Protein AF-A0A1Y5GV50-F1 (afdb_monomer_lite)

Sequence (63 aa):
MDLDKIRLGMVCGTHKGSGTVTWVDGATQTVYLNDIMDNHAIEVGIEEIIDDPQIHNHEDSYY

Secondary structure (DSSP, 8-state):
--GGG--TT-EEEETTEEEEEEEEETTTTEEEEEETTT--EEEEEGGGEE--TT---TT----

pLDDT: mean 82.79, std 14.76, range [47.12, 95.12]

Structure (mmCIF, N/CA/C/O backbone):
data_AF-A0A1Y5GV50-F1
#
_entry.id   AF-A0A1Y5GV50-F1
#
loop_
_atom_site.group_PDB
_atom_site.id
_atom_site.type_symbol
_atom_site.label_atom_id
_atom_site.label_alt_id
_atom_site.label_comp_id
_atom_site.label_asym_id
_atom_site.label_entity_id
_atom_site.label_seq_id
_atom_site.pdbx_PDB_ins_code
_atom_site.Cartn_x
_atom_site.Cartn_y
_atom_site.Cartn_z
_atom_site.occupancy
_atom_site.B_iso_or_equiv
_atom_site.auth_seq_id
_atom_site.auth_comp_id
_atom_site.auth_asym_id
_atom_site.auth_atom_id
_atom_site.pdbx_PDB_model_num
ATOM 1 N N . MET A 1 1 ? -10.177 7.494 -2.203 1.00 75.00 1 MET A N 1
ATOM 2 C CA . MET A 1 1 ? -10.224 6.052 -2.513 1.00 75.00 1 MET A CA 1
ATOM 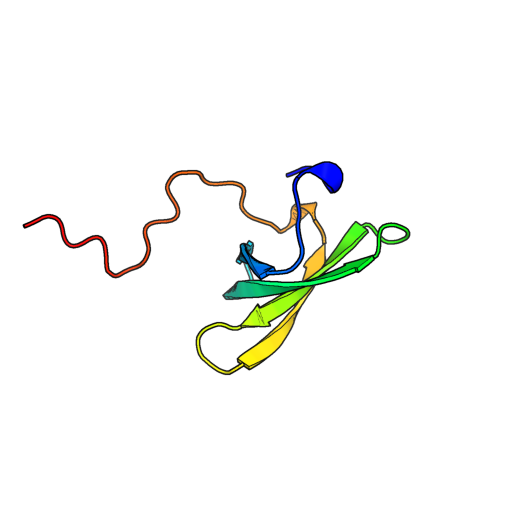3 C C . MET A 1 1 ? -10.801 5.292 -1.320 1.00 75.00 1 MET A C 1
ATOM 5 O O . MET A 1 1 ? -10.654 5.777 -0.206 1.00 75.00 1 MET A O 1
ATOM 9 N N . ASP A 1 2 ? -11.441 4.138 -1.529 1.00 82.06 2 ASP A N 1
ATOM 10 C CA . ASP A 1 2 ? -11.970 3.278 -0.455 1.00 82.06 2 ASP A CA 1
ATOM 11 C C . ASP A 1 2 ? -11.164 1.969 -0.349 1.00 82.06 2 ASP A C 1
ATOM 13 O O . ASP A 1 2 ? -10.641 1.479 -1.353 1.00 82.06 2 ASP A O 1
ATOM 17 N N . LEU A 1 3 ? -11.049 1.393 0.856 1.00 81.62 3 LEU A N 1
ATOM 18 C CA . LEU A 1 3 ? -10.161 0.244 1.124 1.00 81.62 3 LEU A CA 1
ATOM 19 C C . LEU A 1 3 ? -10.612 -1.025 0.388 1.00 81.62 3 LEU A C 1
ATOM 21 O O . LEU A 1 3 ? -9.785 -1.840 -0.007 1.00 81.62 3 LEU A O 1
ATOM 25 N N . ASP A 1 4 ? -11.916 -1.175 0.155 1.00 85.25 4 ASP A N 1
ATOM 26 C CA . ASP A 1 4 ? -12.516 -2.295 -0.580 1.00 85.25 4 ASP A CA 1
ATOM 27 C C . ASP A 1 4 ? -12.131 -2.319 -2.067 1.00 85.25 4 ASP A C 1
ATOM 29 O O . ASP A 1 4 ? -12.217 -3.364 -2.721 1.00 85.25 4 ASP A O 1
ATOM 33 N N . LYS A 1 5 ? -11.679 -1.181 -2.602 1.00 84.81 5 LYS A N 1
ATOM 34 C CA . LYS A 1 5 ? -11.222 -1.050 -3.990 1.00 84.81 5 LYS A CA 1
ATOM 35 C C . LYS A 1 5 ? -9.745 -1.394 -4.155 1.00 84.81 5 LYS A C 1
ATOM 37 O O . LYS A 1 5 ? -9.322 -1.686 -5.272 1.00 84.81 5 LYS A O 1
ATOM 42 N N . ILE A 1 6 ? -8.974 -1.395 -3.069 1.00 87.38 6 ILE A N 1
ATOM 43 C CA . ILE A 1 6 ? -7.537 -1.663 -3.103 1.00 87.38 6 ILE A CA 1
ATOM 44 C C . ILE A 1 6 ? -7.291 -3.166 -3.085 1.00 87.38 6 ILE A C 1
ATOM 46 O O . ILE A 1 6 ? -7.811 -3.905 -2.249 1.00 87.38 6 ILE A O 1
ATOM 50 N N . ARG A 1 7 ? -6.459 -3.629 -4.017 1.00 88.12 7 ARG A N 1
ATOM 51 C CA . ARG A 1 7 ? -6.058 -5.032 -4.122 1.00 88.12 7 ARG A CA 1
ATOM 52 C C . ARG A 1 7 ? -4.544 -5.147 -4.129 1.00 88.12 7 ARG A C 1
ATOM 54 O O . ARG A 1 7 ? -3.850 -4.291 -4.667 1.00 88.12 7 ARG A O 1
ATOM 61 N N . LEU A 1 8 ? -4.043 -6.242 -3.567 1.00 90.69 8 LEU A N 1
ATOM 62 C CA . LEU A 1 8 ? -2.634 -6.613 -3.681 1.00 90.69 8 LEU A CA 1
ATOM 63 C C . LEU A 1 8 ? -2.234 -6.695 -5.161 1.00 90.69 8 LEU A C 1
ATOM 65 O O . LEU A 1 8 ? -2.975 -7.252 -5.973 1.00 90.69 8 LEU A O 1
ATOM 69 N N . GLY A 1 9 ? -1.073 -6.138 -5.500 1.00 88.75 9 GLY A N 1
ATOM 70 C CA . GLY A 1 9 ? -0.575 -6.055 -6.873 1.00 88.75 9 GLY A CA 1
ATOM 71 C C . GLY A 1 9 ? -1.133 -4.888 -7.697 1.00 88.75 9 GLY A C 1
ATOM 72 O O . GLY A 1 9 ? -0.717 -4.715 -8.838 1.00 88.75 9 GLY A O 1
ATOM 73 N N . MET A 1 10 ? -2.048 -4.081 -7.152 1.00 90.06 10 MET A N 1
ATOM 74 C CA . MET A 1 10 ? -2.507 -2.852 -7.804 1.00 90.06 10 MET A CA 1
ATOM 75 C C . MET A 1 10 ? -1.401 -1.792 -7.789 1.00 90.06 10 MET A C 1
ATOM 77 O O . MET A 1 10 ? -0.711 -1.647 -6.783 1.00 90.06 10 MET A O 1
ATOM 81 N N . VAL A 1 11 ? -1.246 -1.039 -8.879 1.00 89.56 11 VAL A N 1
ATOM 82 C CA . VAL A 1 11 ? -0.388 0.153 -8.901 1.00 89.56 11 VAL A CA 1
ATOM 83 C C . VAL A 1 11 ? -1.218 1.356 -8.477 1.00 89.56 11 VAL A C 1
ATOM 85 O O . VAL A 1 11 ? -2.283 1.601 -9.043 1.00 89.56 11 VAL A O 1
ATOM 88 N N . CYS A 1 12 ? -0.724 2.099 -7.494 1.00 88.19 12 CYS A N 1
ATOM 89 C CA . CYS A 1 12 ? -1.360 3.310 -6.998 1.00 88.19 12 CYS A CA 1
ATOM 90 C C . CYS A 1 12 ? -0.360 4.467 -7.018 1.00 88.19 12 CYS A C 1
ATOM 92 O O . CYS A 1 12 ? 0.805 4.301 -6.646 1.00 88.19 12 CYS A O 1
ATOM 94 N N . GLY A 1 13 ? -0.833 5.648 -7.414 1.00 88.31 13 GLY A N 1
ATOM 95 C CA . GLY A 1 13 ? -0.105 6.896 -7.217 1.00 88.31 13 GLY A CA 1
ATOM 96 C C . GLY A 1 13 ? -0.360 7.453 -5.822 1.00 88.31 13 GLY A C 1
ATOM 97 O O . GLY A 1 13 ? -1.477 7.395 -5.310 1.00 88.31 13 GLY A O 1
ATOM 98 N N . THR A 1 14 ? 0.673 8.007 -5.203 1.00 88.62 14 THR A N 1
ATOM 99 C CA . THR A 1 14 ? 0.593 8.688 -3.908 1.00 88.62 14 THR A CA 1
ATOM 100 C C . THR A 1 14 ? 1.399 9.982 -3.975 1.00 88.62 14 THR A C 1
ATOM 102 O O . THR A 1 14 ? 2.220 10.167 -4.876 1.00 88.62 14 THR A O 1
ATOM 105 N N . HIS A 1 15 ? 1.239 10.866 -2.990 1.00 85.75 15 HIS A N 1
ATOM 106 C CA . HIS A 1 15 ? 2.081 12.065 -2.886 1.00 85.75 15 HIS A CA 1
ATOM 107 C C . HIS A 1 15 ? 3.574 11.765 -2.665 1.00 85.75 15 HIS A C 1
ATOM 109 O O . HIS A 1 15 ? 4.408 12.631 -2.927 1.00 85.75 15 HIS A O 1
ATOM 115 N N . LYS A 1 16 ? 3.917 10.561 -2.186 1.00 87.31 16 LYS A N 1
ATOM 116 C CA . LYS A 1 16 ? 5.302 10.138 -1.923 1.00 87.31 16 LYS A CA 1
ATOM 117 C C . LYS A 1 16 ? 5.953 9.432 -3.113 1.00 87.31 16 LYS A C 1
ATOM 119 O O . LYS A 1 16 ? 7.162 9.248 -3.101 1.00 87.31 16 LYS A O 1
ATOM 124 N N . GLY A 1 17 ? 5.170 9.050 -4.120 1.00 87.19 17 GLY A N 1
ATOM 125 C CA . GLY A 1 17 ? 5.621 8.225 -5.237 1.00 87.19 17 GLY A CA 1
ATOM 126 C C . GLY A 1 17 ? 4.516 7.302 -5.736 1.00 87.19 17 GLY A C 1
ATOM 127 O O . GLY A 1 17 ? 3.436 7.220 -5.145 1.00 87.19 17 GLY A O 1
ATOM 128 N N . SER A 1 18 ? 4.777 6.607 -6.838 1.00 89.50 18 SER A N 1
ATOM 129 C CA . SER A 1 18 ? 3.879 5.564 -7.339 1.00 89.50 18 SER A CA 1
ATOM 130 C C . SER A 1 18 ? 4.442 4.202 -6.967 1.00 89.50 18 SER A C 1
ATOM 132 O O . SER A 1 18 ? 5.653 4.000 -6.991 1.00 89.50 18 SER A O 1
ATOM 134 N N . GLY A 1 19 ? 3.574 3.263 -6.611 1.00 92.44 19 GLY A N 1
ATOM 135 C CA . GLY A 1 19 ? 4.019 1.973 -6.106 1.00 92.44 19 GLY A CA 1
ATOM 136 C C . GLY A 1 19 ? 3.015 0.859 -6.330 1.00 92.44 19 GLY A C 1
ATOM 137 O O . GLY A 1 19 ? 1.837 1.098 -6.588 1.00 92.44 19 GLY A O 1
ATOM 138 N N . THR A 1 20 ? 3.494 -0.376 -6.217 1.00 93.94 20 THR A N 1
ATOM 139 C CA . THR A 1 20 ? 2.652 -1.577 -6.256 1.00 93.94 20 THR A CA 1
ATOM 140 C C . THR A 1 20 ? 2.250 -1.968 -4.844 1.00 93.94 20 THR A C 1
ATOM 142 O O . THR A 1 20 ? 3.115 -2.146 -3.992 1.00 93.94 20 THR A O 1
ATOM 145 N N . VAL A 1 21 ? 0.956 -2.140 -4.589 1.00 93.56 21 VAL A N 1
ATOM 146 C CA . VAL A 1 21 ? 0.420 -2.516 -3.277 1.00 93.56 21 VAL A CA 1
ATOM 147 C C . VAL A 1 21 ? 0.908 -3.911 -2.881 1.00 93.56 21 VAL A C 1
ATOM 149 O O . VAL A 1 21 ? 0.610 -4.901 -3.553 1.00 93.56 21 VAL A O 1
ATOM 152 N N . THR A 1 22 ? 1.620 -3.998 -1.760 1.00 95.06 22 THR A N 1
ATOM 153 C CA . THR A 1 22 ? 2.158 -5.247 -1.196 1.00 95.06 22 THR A CA 1
ATOM 154 C C . THR A 1 22 ? 1.416 -5.692 0.057 1.00 95.06 22 THR A C 1
ATOM 156 O O . THR A 1 22 ? 1.373 -6.890 0.341 1.00 95.06 22 THR A O 1
ATOM 159 N N . TRP A 1 23 ? 0.805 -4.759 0.790 1.00 94.56 23 TRP A N 1
ATOM 160 C CA . TRP A 1 23 ? 0.012 -5.054 1.978 1.00 94.56 23 TRP A CA 1
ATOM 161 C C . TRP A 1 23 ? -1.019 -3.957 2.255 1.00 94.56 23 TRP A C 1
ATOM 163 O O . TRP A 1 23 ? -0.806 -2.791 1.928 1.00 94.56 23 TRP A O 1
ATOM 173 N N . VAL A 1 24 ? -2.132 -4.332 2.884 1.00 92.00 24 VAL A N 1
ATOM 174 C CA . VAL A 1 24 ? -3.182 -3.406 3.320 1.00 92.00 24 VAL A CA 1
ATOM 175 C C . VAL A 1 24 ? -3.541 -3.737 4.762 1.00 92.00 24 VAL A C 1
ATOM 177 O O . VAL A 1 24 ? -3.982 -4.850 5.053 1.00 92.00 24 VAL A O 1
ATOM 180 N N . ASP A 1 25 ? -3.365 -2.774 5.661 1.00 93.06 25 ASP A N 1
ATOM 181 C CA . ASP A 1 25 ? -3.823 -2.870 7.041 1.00 93.06 25 ASP A CA 1
ATOM 182 C C . ASP A 1 25 ? -5.182 -2.175 7.189 1.00 93.06 25 ASP A C 1
ATOM 184 O O . ASP A 1 25 ? -5.291 -0.949 7.226 1.00 93.06 25 ASP A O 1
ATOM 188 N N . GLY A 1 26 ? -6.240 -2.979 7.293 1.00 89.31 26 GLY A N 1
ATOM 189 C CA . GLY A 1 26 ? -7.599 -2.476 7.472 1.00 89.31 26 GLY A CA 1
ATOM 190 C C . GLY A 1 26 ? -7.888 -1.891 8.856 1.00 89.31 26 GLY A C 1
ATOM 191 O O . GLY A 1 26 ? -8.865 -1.159 8.989 1.00 89.31 26 GLY A O 1
ATOM 192 N N . ALA A 1 27 ? -7.072 -2.179 9.878 1.00 91.06 27 ALA A N 1
ATOM 193 C CA . ALA A 1 27 ? -7.275 -1.628 11.218 1.00 91.06 27 ALA A CA 1
ATOM 194 C C . ALA A 1 27 ? -6.818 -0.167 11.304 1.00 91.06 27 ALA A C 1
ATOM 196 O O . ALA A 1 27 ? -7.471 0.644 11.959 1.00 91.06 27 ALA A O 1
ATOM 197 N N . THR A 1 28 ? -5.715 0.163 10.629 1.00 92.25 28 THR A N 1
ATOM 198 C CA . THR A 1 28 ? -5.146 1.5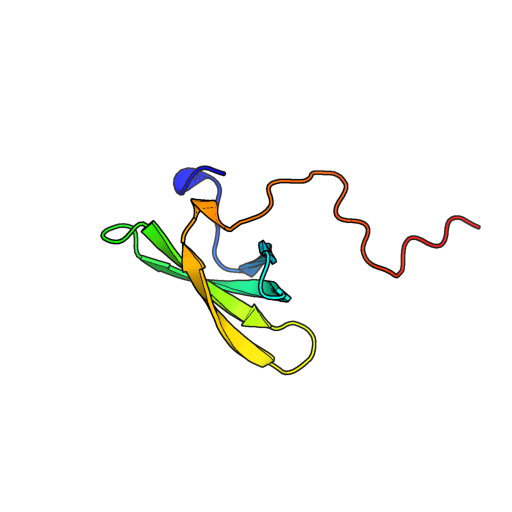21 10.591 1.00 92.25 28 THR A CA 1
ATOM 199 C C . THR A 1 28 ? -5.455 2.272 9.296 1.00 92.25 28 THR A C 1
ATOM 201 O O . THR A 1 28 ? -5.133 3.448 9.192 1.00 92.25 28 THR A O 1
ATOM 204 N N . GLN A 1 29 ? -6.097 1.613 8.323 1.00 92.00 29 GLN A N 1
ATOM 205 C CA . GLN A 1 29 ? -6.331 2.130 6.968 1.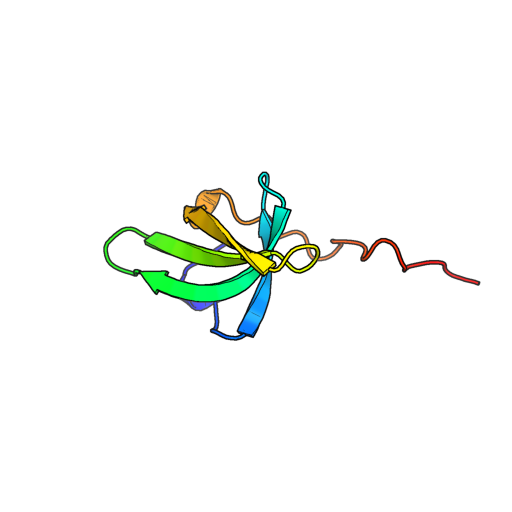00 92.00 29 GLN A CA 1
ATOM 206 C C . GLN A 1 29 ? -5.032 2.517 6.238 1.00 92.00 29 GLN A C 1
ATOM 208 O O . GLN A 1 29 ? -5.012 3.426 5.404 1.00 92.00 29 GLN A O 1
ATOM 213 N N . THR A 1 30 ? -3.956 1.790 6.541 1.00 93.06 30 THR A N 1
ATOM 214 C CA . THR A 1 30 ? -2.621 1.996 5.977 1.00 93.06 30 THR A CA 1
ATOM 215 C C . THR A 1 30 ? -2.387 1.052 4.807 1.00 93.06 30 THR A C 1
ATOM 217 O O . THR A 1 30 ? -2.728 -0.133 4.857 1.00 93.06 30 THR A O 1
ATOM 220 N N . VAL A 1 31 ? -1.771 1.566 3.749 1.00 93.31 31 VAL A N 1
ATOM 221 C CA . VAL A 1 31 ? -1.405 0.809 2.556 1.00 93.31 31 VAL A CA 1
ATOM 222 C C . VAL A 1 31 ? 0.106 0.840 2.397 1.00 93.31 31 VAL A C 1
ATOM 224 O O . VAL A 1 31 ? 0.737 1.898 2.413 1.00 93.31 31 VAL A O 1
ATOM 227 N N . TYR A 1 32 ? 0.676 -0.345 2.224 1.00 94.88 32 TYR A N 1
ATOM 228 C CA . TYR A 1 32 ? 2.092 -0.528 1.963 1.00 94.88 32 TYR A CA 1
ATOM 229 C C . TYR A 1 32 ? 2.276 -0.795 0.481 1.00 94.88 32 TYR A C 1
ATOM 231 O O . TYR A 1 32 ? 1.643 -1.690 -0.092 1.00 94.88 32 TYR A O 1
ATOM 239 N N . LEU A 1 33 ? 3.151 -0.012 -0.133 1.00 94.56 33 LEU A N 1
ATOM 240 C CA . LEU A 1 33 ? 3.516 -0.138 -1.528 1.00 94.56 33 LEU A CA 1
ATOM 241 C C . LEU A 1 33 ? 5.010 -0.379 -1.655 1.00 94.56 33 LEU A C 1
ATOM 243 O O . LEU A 1 33 ? 5.798 -0.035 -0.777 1.00 94.56 33 LEU A O 1
ATOM 247 N N . ASN A 1 34 ? 5.392 -0.955 -2.781 1.00 95.12 34 ASN A N 1
ATOM 248 C CA . ASN A 1 34 ? 6.770 -0.964 -3.225 1.00 95.12 34 ASN A CA 1
ATOM 249 C C . ASN A 1 34 ? 6.924 0.047 -4.355 1.00 95.12 34 ASN A C 1
ATOM 251 O O . ASN A 1 34 ? 6.173 -0.035 -5.332 1.00 95.12 34 ASN A O 1
ATOM 255 N N . ASP A 1 35 ? 7.856 0.984 -4.212 1.00 92.25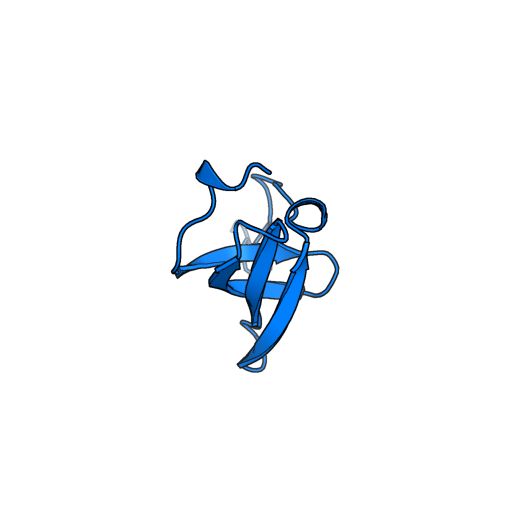 35 ASP A N 1
ATOM 256 C CA . ASP A 1 35 ? 8.143 1.987 -5.233 1.00 92.25 35 ASP A CA 1
ATOM 257 C C . ASP A 1 35 ? 8.557 1.304 -6.547 1.00 92.25 35 ASP A C 1
ATOM 259 O O . ASP A 1 35 ? 9.333 0.344 -6.552 1.00 92.25 35 ASP A O 1
ATOM 263 N N . ILE A 1 36 ? 8.005 1.766 -7.670 1.00 87.56 36 ILE A N 1
ATOM 264 C CA . ILE A 1 36 ? 8.256 1.153 -8.988 1.00 87.56 36 ILE A CA 1
ATOM 265 C C . ILE A 1 36 ? 9.626 1.525 -9.576 1.00 87.56 36 ILE A C 1
ATOM 267 O O . ILE A 1 36 ? 10.091 0.848 -10.491 1.00 87.56 36 ILE A O 1
ATOM 271 N N . MET A 1 37 ? 10.261 2.587 -9.084 1.00 86.31 37 MET A N 1
ATOM 272 C CA . MET A 1 37 ? 11.543 3.106 -9.562 1.00 86.31 37 MET A CA 1
ATOM 273 C C . MET A 1 37 ? 12.726 2.456 -8.848 1.00 86.31 37 MET A C 1
ATOM 275 O O . MET A 1 37 ? 13.684 2.051 -9.506 1.00 86.31 37 MET A O 1
ATOM 279 N N . ASP A 1 38 ? 12.685 2.371 -7.517 1.00 89.88 38 ASP A N 1
ATOM 280 C CA . ASP A 1 38 ? 13.833 1.927 -6.710 1.00 89.88 38 ASP A CA 1
ATOM 281 C C . ASP A 1 38 ? 13.529 0.778 -5.738 1.00 89.88 38 ASP A C 1
ATOM 283 O O . ASP A 1 38 ? 14.434 0.292 -5.052 1.00 89.88 38 ASP A O 1
ATOM 287 N N . ASN A 1 39 ? 12.288 0.279 -5.740 1.00 88.69 39 ASN A N 1
ATOM 288 C CA . ASN A 1 39 ? 11.864 -0.877 -4.960 1.00 88.69 39 ASN A CA 1
ATOM 289 C C . ASN A 1 39 ? 11.976 -0.659 -3.436 1.00 88.69 39 ASN A C 1
ATOM 291 O O . ASN A 1 39 ? 12.145 -1.629 -2.687 1.00 88.69 39 ASN A O 1
ATOM 295 N N . HIS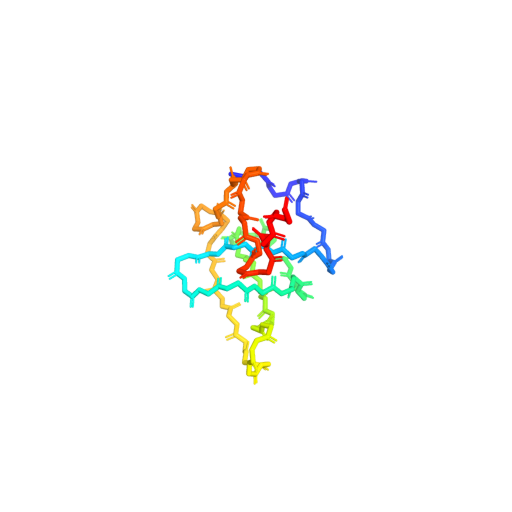 A 1 40 ? 11.913 0.597 -2.974 1.00 92.81 40 HIS A N 1
ATOM 296 C CA . HIS A 1 40 ? 11.801 0.921 -1.556 1.00 92.81 40 HIS A CA 1
ATOM 297 C C . HIS A 1 40 ? 10.350 0.799 -1.060 1.00 92.81 40 HIS A C 1
ATOM 299 O O . HIS A 1 40 ? 9.385 1.010 -1.795 1.00 92.81 40 HIS A O 1
ATOM 305 N N . ALA A 1 41 ? 10.185 0.497 0.231 1.00 93.19 41 ALA A N 1
ATOM 306 C CA . ALA A 1 41 ? 8.865 0.413 0.850 1.00 93.19 41 ALA A CA 1
ATOM 307 C C . ALA A 1 41 ? 8.272 1.808 1.105 1.00 93.19 41 ALA A C 1
ATOM 309 O O . ALA A 1 41 ? 8.864 2.613 1.829 1.00 93.19 41 ALA A O 1
ATOM 310 N N . ILE A 1 42 ? 7.092 2.066 0.550 1.00 93.31 42 ILE A N 1
ATOM 311 C CA . ILE A 1 42 ? 6.287 3.267 0.767 1.00 93.31 42 ILE A CA 1
ATOM 312 C C . ILE A 1 42 ? 5.121 2.904 1.686 1.00 93.31 42 ILE A C 1
ATOM 314 O O . ILE A 1 42 ? 4.376 1.967 1.417 1.00 93.31 42 ILE A O 1
ATOM 318 N N . GLU A 1 43 ? 4.938 3.676 2.752 1.00 94.88 43 GLU A N 1
ATOM 319 C CA . GLU A 1 43 ? 3.803 3.558 3.668 1.00 94.88 43 GLU A CA 1
ATOM 320 C C . GLU A 1 43 ? 2.979 4.846 3.621 1.00 94.88 43 GLU A C 1
ATOM 322 O O . GLU A 1 43 ? 3.505 5.955 3.811 1.00 94.88 43 GLU A O 1
ATOM 327 N N . VAL A 1 44 ? 1.688 4.699 3.333 1.00 93.38 44 VAL A N 1
ATOM 328 C CA . VAL A 1 44 ? 0.750 5.816 3.203 1.00 93.38 44 VAL A CA 1
ATOM 329 C C . VAL A 1 44 ? -0.617 5.454 3.766 1.00 93.38 44 VAL A C 1
ATOM 331 O O . VAL A 1 44 ? -1.040 4.296 3.715 1.00 93.38 44 VAL A O 1
ATOM 334 N N . GLY A 1 45 ? -1.333 6.458 4.268 1.00 93.19 45 GLY A N 1
ATOM 335 C CA . GLY A 1 45 ? -2.759 6.311 4.541 1.00 93.19 45 GLY A CA 1
ATOM 336 C C . GLY A 1 45 ? -3.553 6.169 3.243 1.00 93.19 45 GLY A C 1
ATOM 337 O O . GLY A 1 45 ? -3.158 6.682 2.195 1.00 93.19 45 GLY A O 1
ATOM 338 N N . ILE A 1 46 ? -4.709 5.508 3.296 1.00 89.31 46 ILE A N 1
ATOM 339 C CA . ILE A 1 46 ? -5.580 5.377 2.119 1.00 89.31 46 ILE A CA 1
ATOM 340 C C . ILE A 1 46 ? -6.037 6.726 1.538 1.00 89.31 46 ILE A C 1
ATOM 342 O O . ILE A 1 46 ? -6.263 6.853 0.336 1.00 89.31 46 ILE A O 1
ATOM 346 N N . GLU A 1 47 ? -6.148 7.742 2.387 1.00 89.12 47 GLU A N 1
ATOM 347 C CA . GLU A 1 47 ? -6.449 9.125 2.012 1.00 89.12 47 GLU A CA 1
ATOM 348 C C . GLU A 1 47 ? -5.351 9.803 1.182 1.00 89.12 47 GLU A C 1
ATOM 350 O O . GLU A 1 47 ? -5.647 10.736 0.440 1.00 89.12 47 GLU A O 1
ATOM 355 N N . GLU A 1 48 ? -4.106 9.327 1.265 1.00 89.38 48 GLU A N 1
ATOM 356 C CA . GLU A 1 48 ? -2.977 9.830 0.472 1.00 89.38 48 GLU A CA 1
ATOM 357 C C . GLU A 1 48 ? -2.884 9.162 -0.911 1.00 89.38 48 GLU A C 1
ATOM 359 O O . GLU A 1 48 ? -2.043 9.551 -1.730 1.00 89.38 48 GLU A O 1
ATOM 364 N N . ILE A 1 49 ? -3.715 8.145 -1.175 1.00 88.88 49 ILE A N 1
ATOM 365 C CA . ILE A 1 49 ? -3.771 7.492 -2.480 1.00 88.88 49 ILE A CA 1
ATOM 366 C C . ILE A 1 49 ? -4.574 8.359 -3.442 1.00 88.88 49 ILE A C 1
ATOM 368 O O . ILE A 1 49 ? -5.751 8.668 -3.226 1.00 88.88 49 ILE A O 1
ATOM 372 N N . ILE A 1 50 ? -3.914 8.718 -4.537 1.00 85.94 50 ILE A N 1
ATOM 373 C CA . ILE A 1 50 ? -4.458 9.562 -5.587 1.00 85.94 50 ILE A CA 1
ATOM 374 C C . ILE A 1 50 ? -5.330 8.686 -6.488 1.00 85.94 50 ILE A C 1
ATOM 376 O O . ILE A 1 50 ? -4.838 7.851 -7.245 1.00 85.94 50 ILE A O 1
ATOM 380 N N . ASP A 1 51 ? -6.640 8.888 -6.389 1.00 72.06 51 ASP A N 1
ATOM 381 C CA . ASP A 1 51 ? -7.659 8.236 -7.216 1.00 72.06 51 ASP A CA 1
ATOM 382 C C . ASP A 1 51 ? -7.888 9.073 -8.483 1.00 72.06 51 ASP A C 1
ATOM 384 O O . ASP A 1 51 ? -8.936 9.697 -8.658 1.00 72.06 51 ASP A O 1
ATOM 388 N N . ASP A 1 52 ? -6.847 9.185 -9.313 1.00 65.81 52 ASP A N 1
ATOM 389 C CA . ASP A 1 52 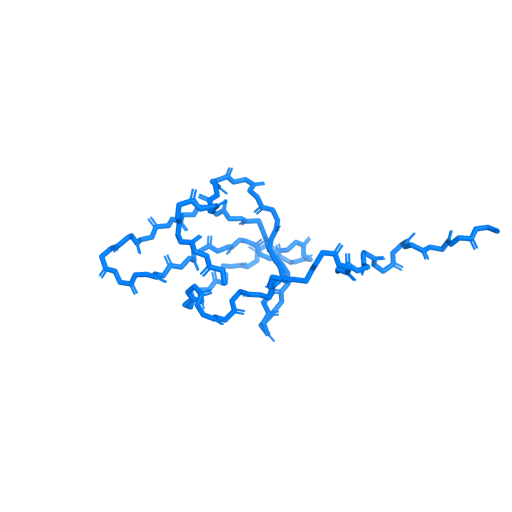? -6.927 9.890 -10.591 1.00 65.81 52 ASP A CA 1
ATOM 390 C C . ASP A 1 52 ? -6.967 8.865 -11.743 1.00 65.81 52 ASP A C 1
ATOM 392 O O . ASP A 1 52 ? -5.969 8.188 -12.013 1.00 65.81 52 ASP A O 1
ATOM 396 N N . PRO A 1 53 ? -8.108 8.717 -12.446 1.00 56.78 53 PRO A N 1
ATOM 397 C CA . PRO A 1 53 ? -8.219 7.824 -13.600 1.00 56.78 53 PRO A CA 1
ATOM 398 C C . PRO A 1 53 ? -7.317 8.245 -14.773 1.00 56.78 53 PRO A C 1
ATOM 400 O O . PRO A 1 53 ? -7.172 7.488 -15.731 1.00 56.78 53 PRO A O 1
ATOM 403 N N . GLN A 1 54 ? -6.724 9.440 -14.707 1.00 58.12 54 GLN A N 1
ATOM 404 C CA . GLN A 1 54 ? -5.768 10.003 -15.647 1.00 58.12 54 GLN A CA 1
ATOM 405 C C . GLN A 1 54 ? -4.353 10.110 -15.054 1.00 58.12 54 GLN A C 1
ATOM 407 O O . GLN A 1 54 ? -3.615 11.011 -15.458 1.00 58.12 54 GLN A O 1
ATOM 412 N N . ILE A 1 55 ? -3.920 9.236 -14.129 1.00 56.72 55 ILE A N 1
ATOM 413 C CA . ILE A 1 55 ? -2.474 9.084 -13.874 1.00 56.72 55 ILE A CA 1
ATOM 414 C C . ILE A 1 55 ? -1.831 8.639 -15.190 1.00 56.72 55 ILE A C 1
ATOM 416 O O . ILE A 1 55 ? -1.815 7.464 -15.551 1.00 56.72 55 ILE A O 1
ATOM 420 N N . HIS A 1 56 ? -1.348 9.629 -15.935 1.00 52.75 56 HIS A N 1
ATOM 421 C CA . HIS A 1 56 ? -0.576 9.452 -17.142 1.00 52.75 56 HIS A CA 1
ATOM 422 C C . HIS A 1 56 ? 0.726 8.811 -16.682 1.00 52.75 56 HIS A C 1
ATOM 424 O O . HIS A 1 56 ? 1.558 9.459 -16.040 1.00 52.75 56 HIS A O 1
ATOM 430 N N . ASN A 1 57 ? 0.909 7.529 -16.994 1.00 50.06 57 ASN A N 1
ATOM 431 C CA . ASN A 1 57 ? 2.256 6.993 -17.053 1.00 50.06 57 ASN A CA 1
ATOM 432 C C . ASN A 1 57 ? 3.055 7.960 -17.930 1.00 50.06 57 ASN A C 1
ATOM 434 O O . ASN A 1 57 ? 2.584 8.379 -18.985 1.00 50.06 57 ASN A O 1
ATOM 438 N N . HIS A 1 58 ? 4.252 8.343 -17.500 1.00 51.88 58 HIS A N 1
ATOM 439 C CA . HIS A 1 58 ? 5.087 9.320 -18.208 1.00 51.88 58 HIS A CA 1
ATOM 440 C C . HIS A 1 58 ? 5.492 8.851 -19.637 1.00 51.88 58 HIS A C 1
ATOM 442 O O . HIS A 1 58 ? 6.194 9.561 -20.356 1.00 51.88 58 HIS A O 1
ATOM 448 N N . GLU A 1 59 ? 5.029 7.666 -20.054 1.00 51.62 59 GLU A N 1
ATOM 449 C CA . GLU A 1 59 ? 5.109 7.083 -21.395 1.00 51.62 59 GLU A CA 1
ATOM 450 C C . GLU A 1 59 ? 3.828 7.226 -22.245 1.00 51.62 59 GLU A C 1
ATOM 452 O O . GLU A 1 59 ? 3.779 6.670 -23.339 1.00 51.62 59 GLU A O 1
ATOM 457 N N . ASP A 1 60 ? 2.818 7.999 -21.833 1.00 47.12 60 ASP A N 1
ATOM 458 C CA . ASP A 1 60 ? 1.675 8.352 -22.699 1.00 47.12 60 ASP A CA 1
ATOM 459 C C . ASP A 1 60 ? 2.089 9.425 -23.732 1.00 47.12 60 ASP A C 1
ATOM 461 O O . ASP A 1 60 ? 1.596 10.551 -23.789 1.00 47.12 60 ASP A O 1
ATOM 465 N N . SER A 1 61 ? 3.070 9.070 -24.562 1.00 47.88 61 SER A N 1
ATOM 466 C CA . SER A 1 61 ? 3.403 9.777 -25.795 1.00 47.88 61 SER A CA 1
ATOM 467 C C . SER A 1 61 ? 2.417 9.325 -26.870 1.00 47.88 61 SER A C 1
ATOM 469 O O . SER A 1 61 ? 2.631 8.312 -27.535 1.00 47.88 61 SER A O 1
ATOM 471 N N . TYR A 1 62 ? 1.314 10.053 -27.033 1.00 55.25 62 TYR A N 1
ATOM 472 C CA . TYR A 1 62 ? 0.434 9.873 -28.187 1.00 55.25 62 TYR A CA 1
ATOM 473 C C . TYR A 1 62 ? 1.193 10.327 -29.448 1.00 55.25 62 TYR A C 1
ATOM 475 O O . TYR A 1 62 ? 1.621 11.479 -29.530 1.00 55.25 62 TYR A O 1
ATOM 483 N N . TYR A 1 63 ? 1.415 9.381 -30.368 1.00 53.03 63 TYR A N 1
ATOM 484 C CA . TYR A 1 63 ? 1.997 9.584 -31.705 1.00 53.03 63 TYR A CA 1
ATOM 485 C C . TYR A 1 63 ? 1.197 10.580 -32.553 1.00 53.03 63 TYR A C 1
ATOM 487 O O . TYR A 1 63 ? -0.053 10.561 -32.461 1.00 53.03 63 TYR A O 1
#

Foldseek 3Di:
DDPVPDDQQDWWQFPVAIFGFHDADPVQQKTWGQHPPPRDIDIDHPVRTDPDPPPDPPPPPDD

Radius of gyration: 11.95 Å; chains: 1; bounding box: 26×19×43 Å